Protein AF-A0A269ZE59-F1 (afdb_monomer_lite)

Secondary structure (DSSP, 8-state):
-EEEEEETTEEEEEEEE---SS---EE-TTTS-EE-TTS-EEEEEESS-STTS--SGGG-EEEEHHHHHHH-

Radius of gyration: 12.04 Å; chains: 1; bounding box: 29×23×27 Å

pLDDT: mean 89.59, std 6.72, range [71.81, 96.88]

Sequence (72 aa):
MRVSRDLPDGTWSIQRVAANSSGKVYVCPGCGQQVSAATAHIVAWRQEASHGVDIGVDSRRHWHSRCFERFR

InterPro d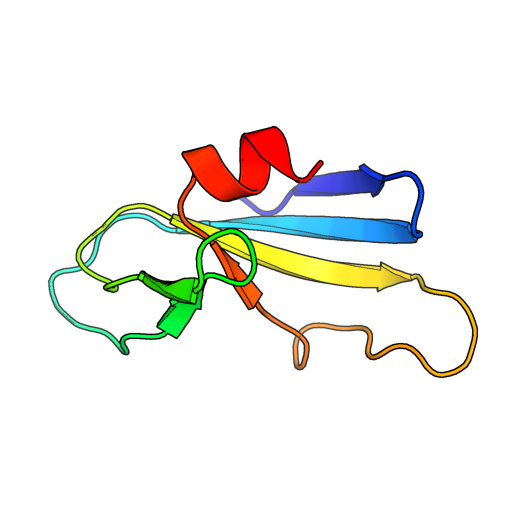omains:
  IPR059804 Rv1322/Mb1356/MT1363.1-like [PF27609] (7-69)

Foldseek 3Di:
DWDWDADPFAIKIKDWQQADPDDDWAAAPQPRDIDDSNHTWMWMFHCDGPPPDDGDPVRIDIHHNVSVVVVD

Organism: NCBI:txid33889

Structure (mmCIF, N/CA/C/O backbone):
data_AF-A0A269ZE59-F1
#
_entry.id   AF-A0A269ZE59-F1
#
loop_
_atom_site.group_PDB
_atom_site.id
_atom_site.type_symbol
_atom_site.label_atom_id
_atom_site.label_alt_id
_atom_site.label_comp_id
_atom_site.label_asym_id
_atom_site.label_entity_id
_atom_site.label_seq_id
_atom_site.pdbx_PDB_ins_code
_atom_site.Cartn_x
_atom_site.Cartn_y
_atom_site.Cartn_z
_atom_site.occupancy
_atom_site.B_iso_or_equiv
_atom_site.auth_seq_id
_atom_site.auth_comp_id
_atom_site.auth_asym_id
_atom_site.auth_atom_id
_atom_site.pdbx_PDB_model_num
ATOM 1 N N . MET A 1 1 ? 5.995 12.588 3.010 1.00 74.12 1 MET A N 1
ATOM 2 C CA . MET A 1 1 ? 7.304 12.448 2.336 1.00 74.12 1 MET A CA 1
ATOM 3 C C . MET A 1 1 ? 7.407 11.068 1.703 1.00 74.12 1 MET A C 1
ATOM 5 O O . MET A 1 1 ? 6.943 10.105 2.311 1.00 74.12 1 MET A O 1
ATOM 9 N N . ARG A 1 2 ? 7.946 10.992 0.484 1.00 86.31 2 ARG A N 1
ATOM 10 C CA . ARG A 1 2 ? 8.249 9.739 -0.218 1.00 86.31 2 ARG A CA 1
ATOM 11 C C . ARG A 1 2 ? 9.705 9.376 0.069 1.00 86.31 2 ARG A C 1
ATOM 13 O O . ARG A 1 2 ? 10.542 10.271 0.083 1.00 86.31 2 ARG A O 1
ATOM 20 N N . VAL A 1 3 ? 9.982 8.104 0.323 1.00 91.31 3 VAL A N 1
ATOM 21 C CA . VAL A 1 3 ? 11.335 7.581 0.538 1.00 91.31 3 VAL A CA 1
ATOM 22 C C . VAL A 1 3 ? 11.582 6.435 -0.432 1.00 91.31 3 VAL A C 1
ATOM 24 O O . VAL A 1 3 ? 10.702 5.594 -0.612 1.00 91.31 3 VAL A O 1
ATOM 27 N N . SER A 1 4 ? 12.752 6.414 -1.062 1.00 92.31 4 SER A N 1
ATOM 28 C CA . SER A 1 4 ? 13.203 5.266 -1.850 1.00 92.31 4 SER A CA 1
ATOM 29 C C . SER A 1 4 ? 13.945 4.277 -0.954 1.00 92.31 4 SER A C 1
ATOM 31 O O . SER A 1 4 ? 14.582 4.674 0.025 1.00 92.31 4 SER A O 1
ATOM 33 N N . ARG A 1 5 ? 13.819 2.986 -1.256 1.00 89.44 5 ARG A N 1
ATOM 34 C CA . ARG A 1 5 ? 14.462 1.894 -0.525 1.00 89.44 5 ARG A CA 1
ATOM 35 C C . ARG A 1 5 ? 14.775 0.743 -1.474 1.00 89.44 5 ARG A C 1
ATOM 37 O O . ARG A 1 5 ? 13.876 0.280 -2.168 1.00 89.44 5 ARG A O 1
ATOM 44 N N . ASP A 1 6 ? 15.993 0.231 -1.412 1.00 89.88 6 ASP A N 1
ATOM 45 C CA . ASP A 1 6 ? 16.380 -1.000 -2.099 1.00 89.88 6 ASP A CA 1
ATOM 46 C C . ASP A 1 6 ? 15.944 -2.226 -1.288 1.00 89.88 6 ASP A C 1
ATOM 48 O O . ASP A 1 6 ? 16.263 -2.340 -0.101 1.00 89.88 6 ASP A O 1
ATOM 52 N N . LEU A 1 7 ? 15.169 -3.106 -1.924 1.00 84.31 7 LEU A N 1
ATOM 53 C CA . LEU A 1 7 ? 14.718 -4.400 -1.405 1.00 84.31 7 LEU A CA 1
ATOM 54 C C . LEU A 1 7 ? 15.290 -5.526 -2.291 1.00 84.31 7 LEU A C 1
ATOM 56 O O . LEU A 1 7 ? 15.750 -5.248 -3.401 1.00 84.31 7 LEU A O 1
ATOM 60 N N . PRO A 1 8 ? 15.262 -6.801 -1.855 1.00 80.88 8 PRO A N 1
ATOM 61 C CA . PRO A 1 8 ? 15.858 -7.907 -2.615 1.00 80.88 8 PRO A CA 1
ATOM 62 C C . PRO A 1 8 ? 15.322 -8.082 -4.046 1.00 80.88 8 PRO A C 1
ATOM 64 O O . PRO A 1 8 ? 15.981 -8.694 -4.880 1.00 80.88 8 PRO A O 1
ATOM 67 N N . ASP A 1 9 ? 14.125 -7.569 -4.331 1.00 79.69 9 ASP A N 1
ATOM 68 C CA . ASP A 1 9 ? 13.427 -7.694 -5.608 1.00 79.69 9 ASP A CA 1
ATOM 69 C C . ASP A 1 9 ? 13.428 -6.403 -6.455 1.00 79.69 9 ASP A C 1
ATOM 71 O O . ASP A 1 9 ? 12.774 -6.372 -7.503 1.00 79.69 9 ASP A O 1
ATOM 75 N N . GLY A 1 10 ? 14.145 -5.358 -6.024 1.00 86.75 10 GLY A N 1
ATOM 76 C CA . GLY A 1 10 ? 14.319 -4.095 -6.747 1.00 86.75 10 GLY A CA 1
ATOM 77 C C . GLY A 1 10 ? 14.248 -2.855 -5.853 1.00 86.75 10 GLY A C 1
ATOM 78 O O . GLY A 1 10 ? 14.122 -2.937 -4.630 1.00 86.75 10 GLY A O 1
ATOM 79 N N . THR A 1 11 ? 14.300 -1.677 -6.472 1.00 90.88 11 THR A N 1
ATOM 80 C CA . THR A 1 11 ? 14.167 -0.399 -5.761 1.00 90.88 11 THR A CA 1
ATOM 81 C C . THR A 1 11 ? 12.702 -0.006 -5.660 1.00 90.88 11 THR A C 1
ATOM 83 O O . THR A 1 11 ? 11.978 0.071 -6.655 1.00 90.88 11 THR A O 1
ATOM 86 N N . TRP A 1 12 ? 12.255 0.294 -4.446 1.00 92.12 12 TRP A N 1
ATOM 87 C CA . TRP A 1 12 ? 10.881 0.663 -4.141 1.00 92.12 12 TRP A CA 1
ATOM 88 C C . TRP A 1 12 ? 10.774 2.111 -3.701 1.00 92.12 12 TRP A C 1
ATOM 90 O O . TRP A 1 12 ? 11.520 2.592 -2.851 1.00 92.12 12 TRP A O 1
ATOM 100 N N . SER A 1 13 ? 9.762 2.793 -4.220 1.00 94.38 13 SER A N 1
ATOM 101 C CA . SER A 1 13 ? 9.283 4.040 -3.647 1.00 94.38 13 SER A CA 1
ATOM 102 C C . SER A 1 13 ? 8.199 3.756 -2.620 1.00 94.38 13 SER A C 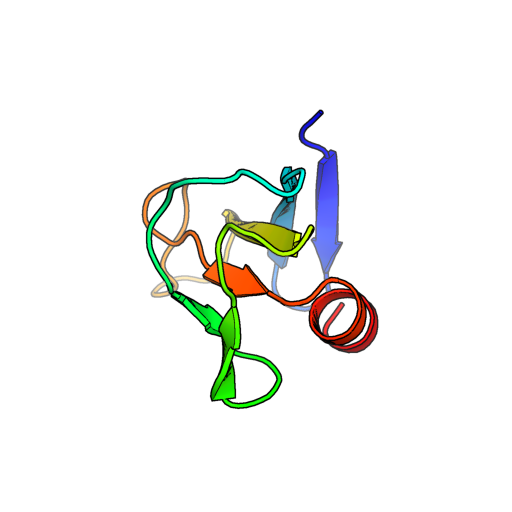1
ATOM 104 O O . SER A 1 13 ? 7.247 3.028 -2.889 1.00 94.38 13 SER A O 1
ATOM 106 N N . ILE A 1 14 ? 8.319 4.388 -1.457 1.00 95.00 14 ILE A N 1
ATOM 107 C CA . ILE A 1 14 ? 7.439 4.191 -0.311 1.00 95.00 14 ILE A CA 1
ATOM 108 C C . ILE A 1 14 ? 6.896 5.546 0.124 1.00 95.00 14 ILE A C 1
ATOM 110 O O . ILE A 1 14 ? 7.638 6.508 0.333 1.00 95.00 14 ILE A O 1
ATOM 114 N N . GLN A 1 15 ? 5.588 5.627 0.315 1.00 95.19 15 GLN A N 1
ATOM 115 C CA . GLN A 1 15 ? 4.914 6.816 0.806 1.00 95.19 15 GLN A CA 1
ATOM 116 C C . GLN A 1 15 ? 3.976 6.445 1.950 1.00 95.19 15 GLN A C 1
ATOM 118 O O . GLN A 1 15 ? 3.115 5.580 1.812 1.00 95.19 15 GLN A O 1
ATOM 123 N N . ARG A 1 16 ? 4.123 7.131 3.088 1.00 94.38 16 ARG A N 1
ATOM 124 C CA . ARG A 1 16 ? 3.151 7.044 4.183 1.00 94.38 16 ARG A CA 1
ATOM 125 C C . ARG A 1 16 ? 1.942 7.912 3.862 1.00 94.38 16 ARG A C 1
ATOM 127 O O . ARG A 1 16 ? 2.104 9.074 3.483 1.00 94.38 16 ARG A O 1
ATOM 134 N N . VAL A 1 17 ? 0.757 7.344 4.038 1.00 93.38 17 VAL A N 1
ATOM 135 C CA . VAL A 1 17 ? -0.532 8.000 3.835 1.00 93.38 17 VAL A CA 1
ATOM 136 C C . VAL A 1 17 ? -1.226 8.103 5.187 1.00 93.38 17 VAL A C 1
ATOM 138 O O . VAL A 1 17 ? -1.386 7.105 5.891 1.00 93.38 17 VAL A O 1
ATOM 141 N N . ALA A 1 18 ? -1.585 9.326 5.572 1.00 92.94 18 ALA A N 1
ATOM 142 C CA . ALA A 1 18 ? -2.365 9.569 6.777 1.00 92.94 18 ALA A CA 1
ATOM 143 C C . ALA A 1 18 ? -3.803 9.066 6.594 1.00 92.94 18 ALA A C 1
ATOM 145 O O . ALA A 1 18 ? -4.301 8.996 5.469 1.00 92.94 18 ALA A O 1
ATOM 146 N N . ALA A 1 19 ? -4.466 8.739 7.702 1.00 91.06 19 ALA A N 1
ATOM 147 C CA . ALA A 1 19 ? -5.889 8.435 7.686 1.00 91.06 19 ALA A CA 1
ATOM 148 C C . ALA A 1 19 ? -6.680 9.638 7.152 1.00 91.06 19 ALA A C 1
ATOM 150 O O . ALA A 1 19 ? -6.417 10.778 7.539 1.00 91.06 19 ALA A O 1
ATOM 151 N N . ASN A 1 20 ? -7.651 9.381 6.283 1.00 87.81 20 ASN A N 1
ATOM 152 C CA . ASN A 1 20 ? -8.571 10.389 5.779 1.00 87.81 20 ASN A CA 1
ATOM 153 C C . ASN A 1 20 ? -10.026 9.932 5.956 1.00 87.81 20 ASN A C 1
ATOM 155 O O . ASN A 1 20 ? -10.343 8.748 5.911 1.00 87.81 20 ASN A O 1
ATOM 159 N N . SER A 1 21 ? -10.942 10.875 6.162 1.00 81.50 21 SER A N 1
ATOM 160 C CA . SER A 1 21 ? -12.364 10.549 6.359 1.00 81.50 21 SER A CA 1
ATOM 161 C C . SER A 1 21 ? -13.079 10.147 5.062 1.00 81.50 21 SER A C 1
ATOM 163 O O . SER A 1 21 ? -14.264 9.830 5.087 1.00 81.50 21 SER A O 1
ATOM 165 N N . SER A 1 22 ? -12.389 10.198 3.918 1.00 84.25 22 SER A N 1
ATOM 166 C CA . SER A 1 22 ? -12.942 9.906 2.598 1.00 84.25 22 SER A CA 1
ATOM 167 C C . SER A 1 22 ? -11.857 9.386 1.662 1.00 84.25 22 SER A C 1
ATOM 169 O O . SER A 1 22 ? -10.795 9.994 1.521 1.00 84.25 22 SER A O 1
ATOM 171 N N . GLY A 1 23 ? -12.141 8.277 0.985 1.00 86.31 23 GLY A N 1
ATOM 172 C CA . GLY A 1 23 ? -11.249 7.701 -0.008 1.00 86.31 23 GLY A CA 1
ATOM 173 C C . GLY A 1 23 ? -11.666 6.299 -0.435 1.00 86.31 23 GLY A C 1
ATOM 174 O O . GLY A 1 23 ? -12.631 5.727 0.066 1.00 86.31 23 GLY A O 1
ATOM 175 N N . LYS A 1 24 ? -10.924 5.749 -1.397 1.00 90.94 24 LYS A N 1
ATOM 176 C CA . LYS A 1 24 ? -11.146 4.395 -1.917 1.00 90.94 24 LYS A CA 1
ATOM 177 C C . LYS A 1 24 ? -10.632 3.341 -0.935 1.00 90.94 24 LYS A C 1
ATOM 179 O O . LYS A 1 24 ? -9.678 3.579 -0.196 1.00 90.94 24 LYS A O 1
ATOM 184 N N . VAL A 1 25 ? -11.247 2.164 -0.974 1.00 93.75 25 VAL A N 1
ATOM 185 C CA . VAL A 1 25 ? -10.750 0.969 -0.290 1.00 93.75 25 VAL A CA 1
ATOM 186 C C . VAL A 1 25 ? -9.901 0.164 -1.268 1.00 93.75 25 VAL A C 1
ATOM 188 O O . VAL A 1 25 ? -10.289 -0.023 -2.420 1.00 93.75 25 VAL A O 1
ATOM 191 N N . TYR A 1 26 ? -8.746 -0.302 -0.806 1.00 94.81 26 TYR A N 1
ATOM 192 C CA . TYR A 1 26 ? -7.815 -1.120 -1.583 1.00 94.81 26 TYR A CA 1
ATOM 193 C C . TYR A 1 26 ? -7.622 -2.488 -0.927 1.00 94.81 26 TYR A C 1
ATOM 195 O O . TYR A 1 26 ? -7.998 -2.681 0.225 1.00 94.81 26 TYR A O 1
ATOM 203 N N . VAL A 1 27 ? -7.011 -3.440 -1.632 1.00 96.88 27 VAL A N 1
ATOM 204 C CA . VAL A 1 27 ? -6.664 -4.759 -1.077 1.00 96.88 27 VAL A CA 1
ATOM 205 C C . VAL A 1 27 ? -5.174 -4.799 -0.754 1.00 96.88 27 VAL A C 1
ATOM 207 O O . VAL A 1 27 ? -4.346 -4.493 -1.613 1.00 96.88 27 VAL A O 1
ATOM 210 N N . CYS A 1 28 ? -4.832 -5.177 0.481 1.00 96.44 28 CYS A N 1
ATOM 211 C CA . CYS A 1 28 ? -3.447 -5.339 0.905 1.00 96.44 28 CYS A CA 1
ATOM 212 C C . CYS A 1 28 ? -2.833 -6.598 0.281 1.00 96.44 28 CYS A C 1
ATOM 214 O O . CYS A 1 28 ? -3.337 -7.692 0.538 1.00 96.44 28 CYS A O 1
ATOM 216 N N . PRO A 1 29 ? -1.702 -6.501 -0.441 1.00 93.69 29 PRO A N 1
ATOM 217 C CA . PRO A 1 29 ? -1.049 -7.681 -1.006 1.00 93.69 29 PRO A CA 1
ATOM 218 C C . PRO A 1 29 ? -0.493 -8.648 0.050 1.00 93.69 29 PRO A C 1
ATOM 220 O O . PRO A 1 29 ? -0.405 -9.840 -0.206 1.00 93.69 29 PRO A O 1
ATOM 223 N N . GLY A 1 30 ? -0.124 -8.154 1.238 1.00 93.94 30 GLY A N 1
ATOM 224 C CA . GLY A 1 30 ? 0.500 -8.974 2.282 1.00 93.94 30 GLY A CA 1
ATOM 225 C C . GLY A 1 30 ? -0.464 -9.852 3.081 1.00 93.94 30 GLY A C 1
ATOM 226 O O . GLY A 1 30 ? -0.039 -10.856 3.642 1.00 93.94 30 GLY A O 1
ATOM 227 N N . CYS A 1 31 ? -1.742 -9.479 3.173 1.00 96.44 31 CYS A N 1
ATOM 228 C CA . CYS A 1 31 ? -2.737 -10.231 3.950 1.00 96.44 31 CYS A CA 1
ATOM 229 C C . CYS A 1 31 ? -4.059 -10.480 3.211 1.00 96.44 31 CYS A C 1
ATOM 231 O O . CYS A 1 31 ? -4.940 -11.135 3.758 1.00 96.44 31 CYS A O 1
ATOM 233 N N . GLY A 1 32 ? -4.240 -9.929 2.008 1.00 96.38 32 GLY 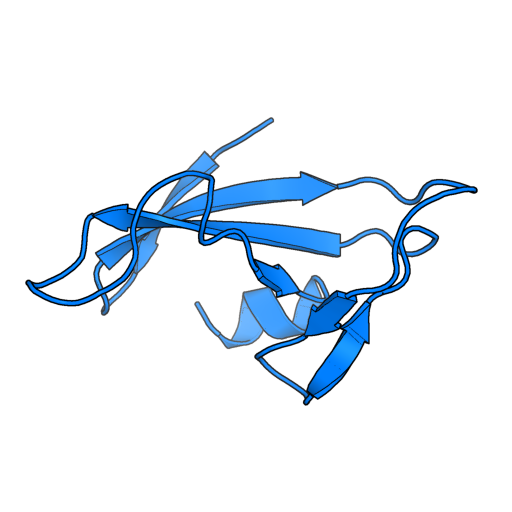A N 1
ATOM 234 C CA . GLY A 1 32 ? -5.486 -10.021 1.244 1.00 96.38 32 GLY A CA 1
ATOM 235 C C . GLY A 1 32 ? -6.662 -9.234 1.834 1.00 96.38 32 GLY A C 1
ATOM 236 O O . GLY A 1 32 ? -7.747 -9.245 1.261 1.00 96.38 32 GLY A O 1
ATOM 237 N N . GLN A 1 33 ? -6.482 -8.539 2.963 1.00 96.44 33 GLN A N 1
ATOM 238 C CA . GLN A 1 33 ? -7.551 -7.777 3.608 1.00 96.44 33 GLN A CA 1
ATOM 239 C C . GLN A 1 33 ? -7.643 -6.339 3.095 1.00 96.44 33 GLN A C 1
ATOM 241 O O . GLN A 1 33 ? -6.707 -5.786 2.514 1.00 96.44 33 GLN A O 1
ATOM 246 N N . GLN A 1 34 ? -8.789 -5.713 3.351 1.00 96.62 34 GLN A N 1
ATOM 247 C CA . GLN A 1 34 ? -9.080 -4.353 2.919 1.00 96.62 34 GLN A CA 1
ATOM 248 C C . GLN A 1 34 ? -8.237 -3.311 3.677 1.00 96.62 34 GLN A C 1
ATOM 250 O O . GLN A 1 34 ? -8.118 -3.337 4.904 1.00 96.62 34 GLN A O 1
ATOM 255 N N . VAL A 1 35 ? -7.680 -2.358 2.933 1.00 95.56 35 VAL A N 1
ATOM 256 C CA . VAL A 1 35 ? -7.024 -1.141 3.418 1.00 95.56 35 VAL A CA 1
ATOM 257 C C . VAL A 1 35 ? -7.979 0.015 3.159 1.00 95.56 35 VAL A C 1
ATOM 259 O O . VAL A 1 35 ? -8.118 0.480 2.025 1.00 95.56 35 VAL A O 1
ATOM 262 N N . SER A 1 36 ? -8.668 0.458 4.208 1.00 93.25 36 SER A N 1
ATOM 263 C CA . SER A 1 36 ? -9.528 1.637 4.123 1.00 93.25 36 SER A CA 1
ATOM 264 C C . SER A 1 36 ? -8.692 2.916 4.133 1.00 93.25 36 SER A C 1
ATOM 266 O O . SER A 1 36 ? -7.657 2.991 4.800 1.00 93.25 36 SER A O 1
ATOM 268 N N . ALA A 1 37 ? -9.163 3.947 3.436 1.00 90.25 37 ALA A N 1
ATOM 269 C CA . ALA A 1 37 ? -8.516 5.255 3.449 1.00 90.25 37 ALA A CA 1
ATOM 270 C C . ALA A 1 37 ? -8.582 5.936 4.840 1.00 90.25 37 ALA A C 1
ATOM 272 O O . ALA A 1 37 ? -7.681 6.690 5.209 1.00 90.25 37 ALA A O 1
ATOM 273 N N . ALA A 1 38 ? -9.557 5.543 5.672 1.00 92.19 38 ALA A N 1
ATOM 274 C CA . ALA A 1 38 ? -9.680 5.929 7.080 1.00 92.19 38 ALA A CA 1
ATOM 275 C C . ALA A 1 38 ? -8.600 5.340 7.998 1.00 92.19 38 ALA A C 1
ATOM 277 O O . ALA A 1 38 ? -8.530 5.683 9.175 1.00 92.19 38 ALA A O 1
ATOM 278 N N . THR A 1 39 ? -7.734 4.462 7.491 1.00 91.62 39 THR A N 1
ATOM 279 C CA . THR A 1 39 ? -6.601 3.916 8.239 1.00 91.62 39 THR A CA 1
ATOM 280 C C . THR A 1 39 ? -5.294 4.444 7.663 1.00 91.62 39 THR A C 1
ATOM 282 O O . THR A 1 39 ? -5.075 4.405 6.452 1.00 91.62 39 THR A O 1
ATOM 285 N N . ALA A 1 40 ? -4.392 4.905 8.533 1.00 94.69 40 ALA A N 1
ATOM 286 C CA . ALA A 1 40 ? -3.043 5.268 8.115 1.00 94.69 40 ALA A CA 1
ATOM 287 C C . ALA A 1 40 ? -2.325 4.034 7.545 1.00 94.69 40 ALA A C 1
ATOM 289 O O . ALA A 1 40 ? -2.272 2.979 8.183 1.00 94.69 40 ALA A O 1
ATOM 290 N N . HIS A 1 41 ? -1.790 4.161 6.336 1.00 95.44 41 HIS A N 1
ATOM 291 C CA . HIS A 1 41 ? -1.280 3.031 5.565 1.00 95.44 41 HIS A CA 1
ATOM 292 C C . HIS A 1 41 ? -0.085 3.434 4.695 1.00 95.44 41 HIS A C 1
ATOM 294 O O . HIS A 1 41 ? 0.331 4.596 4.664 1.00 95.44 41 HIS A O 1
ATOM 300 N N . ILE A 1 42 ? 0.505 2.459 4.005 1.00 96.00 42 ILE A N 1
ATOM 301 C CA . ILE A 1 42 ? 1.650 2.668 3.120 1.00 96.00 42 ILE A CA 1
ATOM 302 C C . ILE A 1 42 ? 1.237 2.430 1.675 1.00 96.00 42 ILE A C 1
ATOM 304 O O . ILE A 1 42 ? 0.556 1.460 1.358 1.00 96.00 42 ILE A O 1
ATOM 308 N N . VAL A 1 43 ? 1.686 3.316 0.795 1.00 95.44 43 VAL A N 1
ATOM 309 C CA . VAL A 1 43 ? 1.636 3.125 -0.650 1.00 95.44 43 VAL A CA 1
ATOM 310 C C . VAL A 1 43 ? 3.048 2.848 -1.130 1.00 95.44 43 VAL A C 1
ATOM 312 O O . VAL A 1 43 ? 3.954 3.638 -0.858 1.00 95.44 43 VAL A O 1
ATOM 315 N N . ALA A 1 44 ? 3.226 1.733 -1.828 1.00 94.50 44 ALA A N 1
ATOM 316 C CA . ALA A 1 44 ? 4.511 1.324 -2.370 1.00 94.50 44 ALA A CA 1
ATOM 317 C C . ALA A 1 44 ? 4.376 0.901 -3.836 1.00 94.50 44 ALA A C 1
ATOM 319 O O . ALA A 1 44 ? 3.385 0.277 -4.216 1.00 94.50 44 ALA A O 1
ATOM 320 N N . TRP A 1 45 ? 5.363 1.257 -4.652 1.00 93.12 45 TRP A N 1
ATOM 321 C CA . TRP A 1 45 ? 5.503 0.814 -6.043 1.00 93.12 45 TRP A CA 1
ATOM 322 C C . TRP A 1 45 ? 6.982 0.714 -6.394 1.00 93.12 45 TRP A C 1
ATOM 324 O O . TRP A 1 45 ? 7.831 1.343 -5.750 1.00 93.12 45 TRP A O 1
ATOM 334 N N . ARG A 1 46 ? 7.288 -0.075 -7.418 1.00 90.06 46 ARG A N 1
ATOM 335 C CA . ARG A 1 46 ? 8.662 -0.284 -7.869 1.00 90.06 46 ARG A CA 1
ATOM 336 C C . ARG A 1 46 ? 9.123 0.897 -8.715 1.00 90.06 46 ARG A C 1
ATOM 338 O O . ARG A 1 46 ? 8.384 1.380 -9.567 1.00 90.06 46 ARG A O 1
ATOM 345 N N . GLN A 1 47 ? 10.327 1.388 -8.454 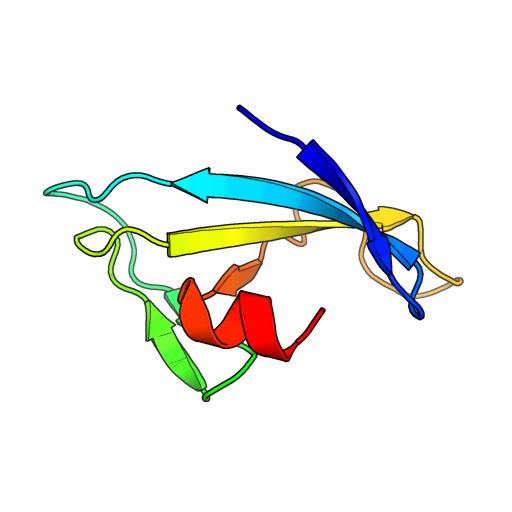1.00 88.12 47 GLN A N 1
ATOM 346 C CA . GLN A 1 47 ? 11.026 2.332 -9.329 1.00 88.12 47 GLN A CA 1
ATOM 347 C C . GLN A 1 47 ? 11.816 1.582 -10.394 1.00 88.12 47 GLN A C 1
ATOM 349 O O . GLN A 1 47 ? 11.809 1.982 -11.551 1.00 88.12 47 GLN A O 1
ATOM 354 N N . GLU A 1 48 ? 12.425 0.469 -9.996 1.00 81.81 48 GLU A N 1
ATOM 355 C CA . GLU A 1 48 ? 13.210 -0.397 -10.861 1.00 81.81 48 GLU A CA 1
ATOM 356 C C . GLU A 1 48 ? 12.842 -1.853 -10.580 1.00 81.81 48 GLU A C 1
ATOM 358 O O . GLU A 1 48 ? 12.559 -2.231 -9.438 1.00 81.81 48 GLU A O 1
ATOM 363 N N . ALA A 1 49 ? 12.812 -2.671 -11.627 1.00 75.56 49 ALA A N 1
ATOM 364 C CA . ALA A 1 49 ? 12.543 -4.097 -11.534 1.00 75.56 49 ALA A CA 1
ATOM 365 C C . ALA A 1 49 ? 13.141 -4.835 -12.737 1.00 75.56 49 ALA A C 1
ATOM 367 O O . ALA A 1 49 ? 13.422 -4.234 -13.775 1.00 75.56 49 ALA A O 1
ATOM 368 N N . SER A 1 50 ? 13.309 -6.151 -12.608 1.00 75.31 50 SER A N 1
ATOM 369 C CA . SER A 1 50 ? 13.671 -7.019 -13.729 1.00 75.31 50 SER A CA 1
ATOM 370 C C . SER A 1 50 ? 12.616 -6.967 -14.843 1.00 75.31 50 SER A C 1
ATOM 372 O O . SER A 1 50 ? 11.451 -6.636 -14.610 1.00 75.31 50 SER A O 1
ATOM 374 N N . HIS A 1 51 ? 13.028 -7.314 -16.062 1.00 74.06 51 HIS A N 1
ATOM 375 C CA . HIS A 1 51 ? 12.187 -7.239 -17.257 1.00 74.06 51 HIS A CA 1
ATOM 376 C C . HIS A 1 51 ? 10.836 -7.961 -17.069 1.00 74.06 51 HIS A C 1
ATOM 378 O O . HIS A 1 51 ? 10.800 -9.097 -16.598 1.00 74.06 51 HIS A O 1
ATOM 384 N N . GLY A 1 52 ? 9.731 -7.311 -17.452 1.00 72.56 52 GLY A N 1
ATOM 385 C CA . GLY A 1 52 ? 8.372 -7.868 -17.350 1.00 72.56 52 GLY A CA 1
ATOM 386 C C . GLY A 1 52 ? 7.629 -7.588 -16.037 1.00 72.56 52 GLY A C 1
ATOM 387 O O . GLY A 1 52 ? 6.502 -8.052 -15.874 1.00 72.56 52 GLY A O 1
ATOM 388 N N . VAL A 1 53 ? 8.216 -6.826 -15.112 1.00 78.75 53 VAL A N 1
ATOM 389 C CA . VAL A 1 53 ? 7.545 -6.377 -13.883 1.00 78.75 53 VAL A CA 1
ATOM 390 C C . VAL A 1 53 ? 7.052 -4.939 -14.043 1.00 78.75 53 VAL A C 1
ATOM 392 O O . VAL A 1 53 ? 7.768 -4.085 -14.560 1.00 78.75 53 VAL A O 1
ATOM 395 N N . ASP A 1 54 ? 5.834 -4.669 -13.574 1.00 79.38 54 ASP A N 1
ATOM 396 C CA . ASP A 1 54 ? 5.242 -3.330 -13.606 1.00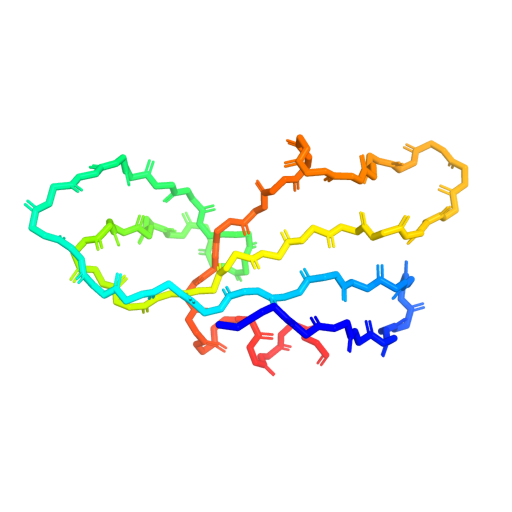 79.38 54 ASP A CA 1
ATOM 397 C C . ASP A 1 54 ? 6.004 -2.363 -12.677 1.00 79.38 54 ASP A C 1
ATOM 399 O O . ASP A 1 54 ? 6.255 -2.670 -11.504 1.00 79.38 54 ASP A O 1
ATOM 403 N N . ILE A 1 55 ? 6.381 -1.200 -13.211 1.00 83.88 55 ILE A N 1
ATOM 404 C CA . ILE A 1 55 ? 7.165 -0.159 -12.538 1.00 83.88 55 ILE A CA 1
ATOM 405 C C . ILE A 1 55 ? 6.466 1.193 -12.658 1.00 83.88 55 ILE A C 1
ATOM 407 O O . ILE A 1 55 ? 5.634 1.425 -13.528 1.00 83.88 55 ILE A O 1
ATOM 411 N N . GLY A 1 56 ? 6.840 2.123 -11.790 1.00 84.38 56 GLY A N 1
ATOM 412 C CA . GLY A 1 56 ? 6.299 3.472 -11.797 1.00 84.38 56 GLY A CA 1
ATOM 413 C C . GLY A 1 56 ? 5.022 3.613 -10.976 1.00 84.38 56 GLY A C 1
ATOM 414 O O . GLY A 1 56 ? 4.570 2.712 -10.278 1.00 84.38 56 GLY A O 1
ATOM 415 N N . VAL A 1 57 ? 4.468 4.821 -10.987 1.00 84.56 57 VAL A N 1
ATOM 416 C CA . VAL A 1 57 ? 3.379 5.212 -10.080 1.00 84.56 57 VAL A CA 1
ATOM 417 C C . VAL A 1 57 ? 2.075 4.465 -10.395 1.00 84.56 57 VAL A C 1
ATOM 419 O O . VAL A 1 57 ? 1.218 4.339 -9.522 1.00 84.56 57 VAL A O 1
ATOM 422 N N . ASP A 1 58 ? 1.905 3.926 -11.594 1.00 87.00 58 ASP A N 1
ATOM 423 C CA . ASP A 1 58 ? 0.706 3.166 -11.948 1.00 87.00 58 ASP A CA 1
ATOM 424 C C . ASP A 1 58 ? 0.651 1.781 -11.273 1.00 87.00 58 ASP A C 1
ATOM 426 O O . ASP A 1 58 ? -0.442 1.313 -10.954 1.00 87.00 58 ASP A O 1
ATOM 430 N N . SER A 1 59 ? 1.790 1.201 -10.864 1.00 88.06 59 SER A N 1
ATOM 431 C CA . SER A 1 59 ? 1.842 -0.045 -10.070 1.00 88.06 59 SER A CA 1
ATOM 432 C C . SER A 1 59 ? 1.681 0.140 -8.558 1.00 88.06 59 SER A C 1
ATOM 434 O O . SER A 1 59 ? 2.022 -0.749 -7.770 1.00 88.06 59 SER A O 1
ATOM 436 N N . ARG A 1 60 ? 1.137 1.281 -8.112 1.00 93.88 60 ARG A N 1
ATOM 437 C CA . ARG A 1 60 ? 0.878 1.556 -6.689 1.00 93.88 60 ARG A CA 1
ATOM 438 C C . ARG A 1 60 ? 0.075 0.443 -6.032 1.00 93.88 60 ARG A C 1
ATOM 440 O O . ARG A 1 60 ? -1.065 0.159 -6.394 1.00 93.88 60 ARG A O 1
ATOM 447 N N . ARG A 1 61 ? 0.650 -0.121 -4.972 1.00 94.44 61 ARG A N 1
ATOM 448 C CA . ARG A 1 61 ? -0.034 -1.045 -4.072 1.00 94.44 61 ARG A CA 1
ATOM 449 C C . ARG A 1 61 ? -0.173 -0.432 -2.689 1.00 94.44 61 ARG A C 1
ATOM 451 O O . ARG A 1 61 ? 0.744 0.213 -2.181 1.00 94.44 61 ARG A O 1
ATOM 458 N N . HIS A 1 62 ? -1.337 -0.645 -2.091 1.00 95.94 62 HIS A N 1
ATOM 459 C CA . HIS A 1 62 ? -1.686 -0.136 -0.771 1.00 95.94 62 HIS A CA 1
ATOM 460 C C . HIS A 1 62 ? -1.527 -1.251 0.255 1.00 95.94 62 HIS A C 1
ATOM 462 O O . HIS A 1 62 ? -2.064 -2.341 0.090 1.00 95.94 62 HIS A O 1
ATOM 468 N N . TRP A 1 63 ? -0.797 -0.974 1.325 1.00 96.25 63 TRP A N 1
ATOM 469 C CA . TRP A 1 63 ? -0.453 -1.933 2.361 1.00 96.25 63 TRP A CA 1
ATOM 470 C C . TRP A 1 63 ? -0.842 -1.393 3.722 1.00 96.25 63 TRP A C 1
ATOM 472 O O . TRP A 1 63 ? -0.587 -0.225 4.016 1.00 96.25 63 TRP A O 1
ATOM 482 N N . HIS A 1 64 ? -1.340 -2.250 4.613 1.00 96.81 64 HIS A N 1
ATOM 483 C CA 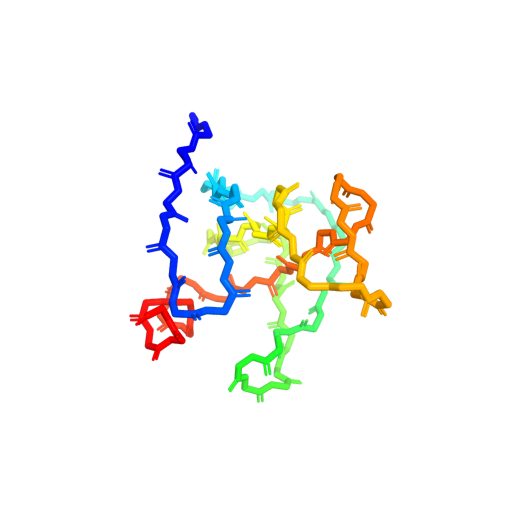. HIS A 1 64 ? -1.294 -1.913 6.034 1.00 96.81 64 HIS A CA 1
ATOM 484 C C . HIS A 1 64 ? 0.163 -1.697 6.449 1.00 96.81 64 HIS A C 1
ATOM 486 O O . HIS A 1 64 ? 1.048 -2.440 6.020 1.00 96.81 64 HIS A O 1
ATOM 492 N N . SER A 1 65 ? 0.413 -0.720 7.322 1.00 94.25 65 SER A N 1
ATOM 493 C CA . SER A 1 65 ? 1.772 -0.381 7.767 1.00 94.25 65 SER A CA 1
ATOM 494 C C . SER A 1 65 ? 2.532 -1.605 8.294 1.00 94.25 65 SER A C 1
ATOM 496 O O . SER A 1 65 ? 3.658 -1.855 7.872 1.00 94.25 65 SER A O 1
ATOM 498 N N . ARG A 1 66 ? 1.874 -2.440 9.116 1.00 94.94 66 ARG A N 1
ATOM 499 C CA . ARG A 1 66 ? 2.455 -3.689 9.643 1.00 94.94 66 ARG A CA 1
ATOM 500 C C . ARG A 1 66 ? 2.728 -4.735 8.559 1.00 94.94 66 ARG A C 1
ATOM 502 O O . ARG A 1 66 ? 3.723 -5.442 8.640 1.00 94.94 66 ARG A O 1
ATOM 509 N N . CYS A 1 67 ? 1.858 -4.856 7.557 1.00 95.75 67 CYS A N 1
ATOM 510 C CA . CYS A 1 67 ? 2.057 -5.811 6.466 1.00 95.75 67 CYS A CA 1
ATOM 511 C C . CYS A 1 67 ? 3.260 -5.415 5.608 1.00 95.75 67 CYS A C 1
ATOM 513 O O . CYS A 1 67 ? 4.067 -6.270 5.264 1.00 95.75 67 CYS A O 1
ATOM 515 N N . PHE A 1 68 ? 3.421 -4.121 5.326 1.00 92.75 68 PHE A N 1
ATOM 516 C CA . PHE A 1 68 ? 4.574 -3.628 4.579 1.00 92.75 68 PHE A CA 1
ATOM 517 C C . PHE A 1 68 ? 5.891 -3.806 5.348 1.00 92.75 68 PHE A C 1
ATOM 519 O O . PHE A 1 68 ? 6.899 -4.208 4.777 1.00 92.75 68 PHE A O 1
ATOM 526 N N . GLU A 1 69 ? 5.886 -3.553 6.660 1.00 91.38 69 GLU A N 1
ATOM 527 C CA . GLU A 1 69 ? 7.064 -3.756 7.513 1.00 91.38 69 GLU A CA 1
ATOM 528 C C . GLU A 1 69 ? 7.557 -5.205 7.554 1.00 91.38 69 GLU A C 1
ATOM 530 O O . GLU A 1 69 ? 8.746 -5.407 7.781 1.00 91.38 69 GLU A O 1
ATOM 535 N N . ARG A 1 70 ? 6.665 -6.181 7.333 1.00 90.31 70 ARG A N 1
ATOM 536 C CA . ARG A 1 70 ? 6.996 -7.614 7.260 1.00 90.31 70 ARG A CA 1
ATOM 537 C C . ARG A 1 70 ? 7.354 -8.097 5.855 1.00 90.31 70 ARG A C 1
ATOM 539 O O . ARG A 1 70 ? 7.956 -9.154 5.738 1.00 90.31 70 ARG A O 1
ATOM 546 N N . PHE A 1 71 ? 6.910 -7.386 4.821 1.00 85.62 71 PHE A N 1
ATOM 547 C CA . PHE A 1 71 ? 7.188 -7.723 3.424 1.00 85.62 71 PHE A CA 1
ATOM 548 C C . PHE A 1 71 ? 8.607 -7.327 3.005 1.00 85.62 71 PHE A C 1
ATOM 550 O O . PHE A 1 71 ? 9.231 -8.048 2.233 1.00 85.62 71 PHE A O 1
ATOM 557 N N . ARG A 1 72 ? 9.065 -6.164 3.480 1.00 71.81 72 ARG A N 1
ATOM 558 C CA . ARG A 1 72 ? 10.357 -5.573 3.114 1.00 71.81 72 ARG A CA 1
ATOM 559 C C . ARG A 1 72 ? 11.560 -6.349 3.647 1.00 71.81 72 ARG A C 1
ATOM 561 O O . ARG A 1 72 ? 11.463 -6.877 4.777 1.00 71.81 72 ARG A O 1
#